Protein AF-X1S152-F1 (afdb_monomer_lite)

pLDDT: mean 89.48, std 7.17, range [60.81, 97.5]

Radius of gyration: 19.89 Å; chains: 1; bounding box: 42×21×59 Å

Secondary structure (DSSP, 8-state):
--SGGG-HHHHHHTTTTTT--HHHHHHHHHTT--HHHHHHHHHTTPPPPPHHHHHHHHHTTSS-HHHHHHHHHHTT--HHHHHHHHHTSSPPPPHHHHHHHHHH-

Sequence (105 aa):
AVREAFTPDIAAKFGQYEDYPPDLETWAMKKGLSKEWSQRYWAAHWNLPSPMQGFEMLHRGVIDESELNMLLRALDVMPFWRDKLTQIAYRRLTRVDIRRMYKQG

Organism: NCBI:txid412755

Foldseek 3Di:
DFPCLVVVVVLVVVCQQPPLDPVLQVVCVVVVDHPSRSSSVSSRPDDADDLVVLLVCCVVVVDHLVVSLVSCVRVVNDPVVSVVSSVPSDPDQDPVNVVVVVVVD

Structure (mmCIF, N/CA/C/O backbone):
data_AF-X1S152-F1
#
_entry.id   AF-X1S152-F1
#
loop_
_atom_site.group_PDB
_atom_site.id
_atom_site.type_symbol
_atom_site.label_atom_id
_atom_site.label_alt_id
_atom_site.label_comp_id
_atom_site.label_asym_id
_atom_site.label_entity_id
_atom_site.label_seq_id
_atom_site.pdbx_PDB_ins_code
_atom_site.Cartn_x
_atom_site.Cartn_y
_atom_site.Cartn_z
_atom_site.occupancy
_atom_site.B_iso_or_equiv
_atom_site.auth_seq_id
_atom_site.auth_comp_id
_atom_site.auth_asym_id
_atom_site.auth_atom_id
_atom_site.pdbx_PDB_model_num
ATOM 1 N N . ALA A 1 1 ? -0.436 5.679 -8.163 1.00 60.81 1 ALA A N 1
ATOM 2 C CA . ALA A 1 1 ? 0.719 4.989 -8.754 1.00 60.81 1 ALA A CA 1
ATOM 3 C C . ALA A 1 1 ? 1.597 4.479 -7.627 1.00 60.81 1 ALA A C 1
ATOM 5 O O . ALA A 1 1 ? 1.905 5.255 -6.728 1.00 60.81 1 ALA A O 1
ATOM 6 N N . VAL A 1 2 ? 1.915 3.191 -7.657 1.00 71.44 2 VAL A N 1
ATOM 7 C CA . VAL A 1 2 ? 2.694 2.471 -6.636 1.00 71.44 2 VAL A CA 1
ATOM 8 C C . VAL A 1 2 ? 4.184 2.807 -6.804 1.00 71.44 2 VAL A C 1
ATOM 10 O O . VAL A 1 2 ? 4.635 3.008 -7.934 1.00 71.44 2 VAL A O 1
ATOM 13 N N . ARG A 1 3 ? 4.958 2.930 -5.715 1.0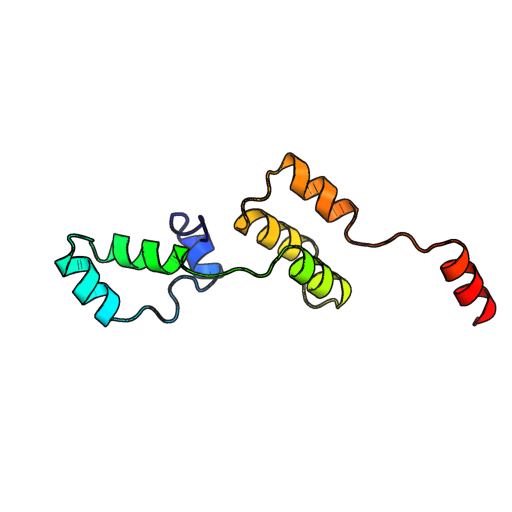0 69.38 3 ARG A N 1
ATOM 14 C CA . ARG A 1 3 ? 6.371 3.385 -5.772 1.00 69.38 3 ARG A CA 1
ATOM 15 C C . ARG A 1 3 ? 7.397 2.264 -5.651 1.00 69.38 3 ARG A C 1
ATOM 17 O O . ARG A 1 3 ? 8.583 2.469 -5.900 1.00 69.38 3 ARG A O 1
ATOM 24 N N . GLU A 1 4 ? 6.929 1.067 -5.350 1.00 76.12 4 GLU A N 1
ATOM 25 C CA . GLU A 1 4 ? 7.688 -0.165 -5.172 1.00 76.12 4 GLU A CA 1
ATOM 26 C C . GLU A 1 4 ? 8.237 -0.731 -6.494 1.00 76.12 4 GLU A C 1
ATOM 28 O O . GLU A 1 4 ? 9.000 -1.691 -6.471 1.00 76.12 4 GLU A O 1
ATOM 33 N N . ALA A 1 5 ? 7.942 -0.107 -7.643 1.00 77.25 5 ALA A N 1
ATOM 34 C CA . ALA A 1 5 ? 8.460 -0.490 -8.963 1.00 77.25 5 ALA A CA 1
ATOM 35 C C . ALA A 1 5 ? 10.005 -0.535 -9.048 1.00 77.25 5 ALA A C 1
ATOM 37 O O . ALA A 1 5 ? 10.566 -1.158 -9.952 1.00 77.25 5 ALA A O 1
ATOM 38 N N . PHE A 1 6 ? 10.703 0.118 -8.111 1.00 75.81 6 PHE A N 1
ATOM 39 C CA . PHE A 1 6 ? 12.166 0.102 -7.981 1.00 75.81 6 PHE A CA 1
ATOM 40 C C . PHE A 1 6 ? 12.680 -0.864 -6.902 1.00 75.81 6 PHE A C 1
ATOM 42 O O . PHE A 1 6 ? 13.869 -0.869 -6.597 1.00 75.81 6 PHE A O 1
ATOM 49 N N . THR A 1 7 ? 11.805 -1.675 -6.308 1.00 79.38 7 THR A N 1
ATOM 50 C CA . THR A 1 7 ? 12.131 -2.657 -5.267 1.00 79.38 7 THR A CA 1
ATOM 51 C C . THR A 1 7 ? 11.659 -4.046 -5.730 1.00 79.38 7 THR A C 1
ATOM 53 O O . THR A 1 7 ? 10.536 -4.442 -5.412 1.00 79.38 7 THR A O 1
ATOM 56 N N . PRO A 1 8 ? 12.479 -4.787 -6.508 1.00 74.12 8 PRO A N 1
ATOM 57 C CA . PRO A 1 8 ? 12.036 -5.969 -7.259 1.00 74.12 8 PRO A CA 1
ATOM 58 C C . PRO A 1 8 ? 11.348 -7.047 -6.414 1.00 74.12 8 PRO A C 1
ATOM 60 O O . PRO A 1 8 ? 10.310 -7.563 -6.820 1.00 74.12 8 PRO A O 1
ATOM 63 N N . ASP A 1 9 ? 11.864 -7.330 -5.215 1.00 75.06 9 ASP A N 1
ATOM 64 C CA . ASP A 1 9 ? 11.296 -8.346 -4.317 1.00 75.06 9 ASP A CA 1
ATOM 65 C C . ASP A 1 9 ? 9.885 -7.974 -3.835 1.00 75.06 9 ASP A C 1
ATOM 67 O O . ASP A 1 9 ? 9.008 -8.825 -3.685 1.00 75.06 9 ASP A O 1
ATOM 71 N N . ILE A 1 10 ? 9.647 -6.677 -3.621 1.00 75.44 10 ILE A N 1
ATOM 72 C CA . ILE A 1 10 ? 8.354 -6.150 -3.183 1.00 75.44 10 ILE A CA 1
ATOM 73 C C . ILE A 1 10 ? 7.380 -6.116 -4.365 1.00 75.44 10 ILE A C 1
ATOM 75 O O . ILE A 1 10 ? 6.242 -6.562 -4.234 1.00 75.44 10 ILE A O 1
ATOM 79 N N . ALA A 1 11 ? 7.834 -5.648 -5.531 1.00 76.25 11 ALA A N 1
ATOM 80 C CA . ALA A 1 11 ? 7.033 -5.626 -6.751 1.00 76.25 11 ALA A CA 1
ATOM 81 C C . ALA A 1 11 ? 6.569 -7.035 -7.157 1.00 76.25 11 ALA A C 1
ATOM 83 O O . ALA A 1 11 ? 5.402 -7.219 -7.499 1.00 76.25 11 ALA A O 1
ATOM 84 N N . ALA A 1 12 ? 7.448 -8.037 -7.045 1.00 77.56 12 ALA A N 1
ATOM 85 C CA . ALA A 1 12 ? 7.112 -9.436 -7.294 1.00 77.56 12 ALA A CA 1
ATOM 86 C C . ALA A 1 12 ? 6.093 -9.978 -6.280 1.00 77.56 12 ALA A C 1
ATOM 88 O O . ALA A 1 12 ? 5.114 -10.599 -6.682 1.00 77.56 12 ALA A O 1
ATOM 89 N N . LYS A 1 13 ? 6.267 -9.692 -4.979 1.00 77.38 13 LYS A N 1
ATOM 90 C CA . LYS A 1 13 ? 5.311 -10.106 -3.933 1.00 77.38 13 LYS A CA 1
ATOM 91 C C . LYS A 1 13 ? 3.899 -9.560 -4.171 1.00 77.38 13 LYS A C 1
ATOM 93 O O . LYS A 1 13 ? 2.926 -10.222 -3.831 1.00 77.38 13 LYS A O 1
ATOM 98 N N . PHE A 1 14 ? 3.791 -8.363 -4.738 1.00 79.88 14 PHE A N 1
ATOM 99 C CA . PHE A 1 14 ? 2.515 -7.726 -5.060 1.00 79.88 14 PHE A CA 1
ATOM 100 C C . PHE A 1 14 ? 1.966 -8.074 -6.449 1.00 79.88 14 PHE A C 1
ATOM 102 O O . PHE A 1 14 ? 0.967 -7.483 -6.848 1.00 79.88 14 PHE A O 1
ATOM 109 N N . GLY A 1 15 ? 2.624 -8.958 -7.208 1.00 84.12 15 GLY A N 1
ATOM 110 C CA . GLY A 1 15 ? 2.200 -9.277 -8.573 1.00 84.12 15 GLY A CA 1
ATOM 111 C C . GLY A 1 15 ? 2.252 -8.067 -9.514 1.00 84.12 15 GLY A C 1
ATOM 112 O O . GLY A 1 15 ? 1.538 -8.015 -10.504 1.00 84.12 15 GLY A O 1
ATOM 113 N N . GLN A 1 16 ? 3.089 -7.058 -9.244 1.00 85.44 16 GLN A N 1
ATOM 114 C CA . GLN A 1 16 ? 3.046 -5.790 -9.990 1.00 85.44 16 GLN A CA 1
ATOM 115 C C . GLN A 1 16 ? 3.430 -5.929 -11.471 1.00 85.44 16 GLN A C 1
ATOM 117 O O . GLN A 1 16 ? 3.116 -5.045 -12.270 1.00 85.44 16 GLN A O 1
ATOM 122 N N . TYR A 1 17 ? 4.099 -7.023 -11.842 1.00 86.69 17 TYR A N 1
ATOM 123 C CA . TYR A 1 17 ? 4.436 -7.358 -13.227 1.00 86.69 17 TYR A CA 1
ATOM 124 C C . TYR A 1 17 ? 3.414 -8.287 -13.900 1.00 86.69 17 TYR A C 1
ATOM 126 O O . TYR A 1 17 ? 3.596 -8.624 -15.070 1.00 86.69 17 TYR A O 1
ATOM 134 N N . GLU A 1 18 ? 2.366 -8.711 -13.188 1.00 87.69 18 GLU A N 1
ATOM 135 C CA . GLU A 1 18 ? 1.282 -9.506 -13.765 1.00 87.69 18 GLU A CA 1
ATOM 136 C C . GLU A 1 18 ? 0.537 -8.707 -14.837 1.00 87.69 18 GLU A C 1
ATOM 138 O O . GLU A 1 18 ? 0.554 -7.475 -14.843 1.00 87.69 18 GLU A O 1
ATOM 143 N N . ASP A 1 19 ? -0.054 -9.422 -15.793 1.00 89.19 19 ASP A N 1
ATOM 144 C CA . ASP A 1 19 ? -0.801 -8.861 -16.924 1.00 89.19 19 ASP A CA 1
ATOM 145 C C . ASP A 1 19 ? -0.023 -7.866 -17.805 1.00 89.19 19 ASP A C 1
ATOM 147 O O . ASP A 1 19 ? -0.619 -7.099 -18.563 1.00 89.19 19 ASP A O 1
ATOM 151 N N . TYR A 1 20 ? 1.316 -7.891 -17.757 1.00 91.69 20 TYR A N 1
ATOM 152 C CA . TYR A 1 20 ? 2.158 -7.029 -18.585 1.00 91.69 20 TYR A CA 1
ATOM 153 C C . TYR A 1 20 ? 1.906 -7.270 -20.091 1.00 91.69 20 TYR A C 1
ATOM 155 O O . TYR A 1 20 ? 2.254 -8.341 -20.601 1.00 91.69 20 TYR A O 1
ATOM 163 N N . PRO A 1 21 ? 1.354 -6.295 -20.844 1.00 92.38 21 PRO A N 1
ATOM 164 C CA . PRO A 1 21 ? 0.987 -6.513 -22.239 1.00 92.38 21 PRO A CA 1
ATOM 165 C C . PRO A 1 21 ? 2.230 -6.486 -23.145 1.00 92.38 21 PRO A C 1
ATOM 167 O O . PRO A 1 21 ? 2.953 -5.485 -23.136 1.00 92.38 21 PRO A O 1
ATOM 170 N N . PRO A 1 22 ? 2.454 -7.488 -24.017 1.00 92.88 22 PRO A N 1
ATOM 171 C CA . PRO A 1 22 ? 3.555 -7.450 -24.991 1.00 92.88 22 PRO A CA 1
ATOM 172 C C . PRO A 1 22 ? 3.517 -6.219 -25.916 1.00 92.88 22 PRO A C 1
ATOM 174 O O . PRO A 1 22 ? 4.553 -5.658 -26.282 1.00 92.88 22 PRO A O 1
ATOM 177 N N . ASP A 1 23 ? 2.318 -5.737 -26.246 1.00 94.56 23 ASP A N 1
ATOM 178 C CA . ASP A 1 23 ? 2.136 -4.525 -27.050 1.00 94.56 23 ASP A CA 1
ATOM 179 C C . ASP A 1 23 ? 2.652 -3.273 -26.333 1.00 94.56 23 ASP A C 1
ATOM 181 O O . ASP A 1 23 ? 3.201 -2.374 -26.976 1.00 94.56 23 ASP A O 1
ATOM 185 N N . LEU A 1 24 ? 2.531 -3.212 -25.001 1.00 93.19 24 LEU A N 1
ATOM 186 C CA . LEU A 1 24 ? 3.046 -2.093 -24.218 1.00 93.19 24 LEU A CA 1
ATOM 187 C C . LEU A 1 24 ? 4.565 -1.983 -24.372 1.00 93.19 24 LEU A C 1
ATOM 189 O O . LEU A 1 24 ? 5.062 -0.875 -24.543 1.00 93.19 24 LEU A O 1
ATOM 193 N N . GLU A 1 25 ? 5.288 -3.106 -24.367 1.00 94.06 25 GLU A N 1
ATOM 194 C CA . GLU A 1 25 ? 6.734 -3.148 -24.634 1.00 94.06 25 GLU A CA 1
ATOM 195 C C . GLU A 1 25 ? 7.047 -2.565 -26.015 1.00 94.06 25 GLU A C 1
ATOM 197 O O . GLU A 1 25 ? 7.840 -1.630 -26.140 1.00 94.06 25 GLU A O 1
ATOM 202 N N . THR A 1 26 ? 6.345 -3.051 -27.042 1.00 95.19 26 THR A N 1
ATOM 203 C CA . THR A 1 26 ? 6.531 -2.627 -28.437 1.00 95.19 26 THR A CA 1
ATOM 204 C C . THR A 1 26 ? 6.336 -1.118 -28.606 1.00 95.19 26 THR A C 1
ATOM 206 O O . THR A 1 26 ? 7.147 -0.439 -29.243 1.00 95.19 26 THR A O 1
ATOM 209 N N . TRP A 1 27 ? 5.266 -0.560 -28.036 1.00 96.38 27 TRP A N 1
ATOM 210 C CA . TRP A 1 27 ? 4.972 0.871 -28.142 1.00 96.38 27 TRP A CA 1
ATOM 211 C C . TRP A 1 27 ? 5.856 1.734 -27.240 1.00 96.38 27 TRP A C 1
ATOM 213 O O . TRP A 1 27 ? 6.222 2.842 -27.635 1.00 96.38 27 TRP A O 1
ATOM 223 N N . ALA A 1 28 ? 6.231 1.243 -26.059 1.00 95.25 28 ALA A N 1
ATOM 224 C CA . ALA A 1 28 ? 7.152 1.932 -25.163 1.00 95.25 28 ALA A CA 1
ATOM 225 C C . ALA A 1 28 ? 8.551 2.048 -25.789 1.00 95.25 28 ALA A C 1
ATOM 227 O O . ALA A 1 28 ? 9.129 3.135 -25.786 1.00 95.25 28 ALA A O 1
ATOM 228 N N . MET A 1 29 ? 9.037 0.985 -26.437 1.00 95.19 29 MET A N 1
ATOM 229 C CA . MET A 1 29 ? 10.295 0.999 -27.188 1.00 95.19 29 MET A CA 1
ATOM 230 C C . MET A 1 29 ? 10.297 2.020 -28.324 1.00 95.19 29 MET A C 1
ATOM 232 O O . MET A 1 29 ? 11.264 2.762 -28.479 1.00 95.19 29 MET A O 1
ATOM 236 N N . LYS A 1 30 ? 9.197 2.137 -29.080 1.00 96.00 30 LYS A N 1
ATOM 237 C CA . LYS A 1 30 ? 9.051 3.181 -30.115 1.00 96.00 30 LYS A CA 1
ATOM 238 C C . LYS A 1 30 ? 9.110 4.602 -29.544 1.00 96.00 30 LYS A C 1
ATOM 240 O O . LYS A 1 30 ? 9.477 5.528 -30.258 1.00 96.00 30 LYS A O 1
ATOM 245 N N . LYS A 1 31 ? 8.759 4.777 -28.267 1.00 94.56 31 LYS A N 1
ATOM 246 C CA . LYS A 1 31 ? 8.878 6.041 -27.523 1.00 94.56 31 LYS A CA 1
ATOM 247 C C . LYS A 1 31 ? 10.237 6.214 -26.827 1.00 94.56 31 LYS A C 1
ATOM 249 O O . LYS A 1 31 ? 10.413 7.185 -26.099 1.00 94.56 31 LYS A O 1
ATOM 254 N N . GLY A 1 32 ? 11.185 5.298 -27.037 1.00 95.31 32 GLY A N 1
ATOM 255 C CA . GLY A 1 32 ? 12.526 5.350 -26.451 1.00 95.31 32 GLY A CA 1
ATOM 256 C C . GLY A 1 32 ? 12.641 4.775 -25.036 1.00 95.31 32 GLY A C 1
ATOM 257 O O . GLY A 1 32 ? 13.674 4.960 -24.398 1.00 95.31 32 GLY A O 1
ATOM 258 N N . LEU A 1 33 ? 11.619 4.081 -24.524 1.00 94.94 33 LEU A N 1
ATOM 259 C CA . LEU A 1 33 ? 11.696 3.383 -23.237 1.00 94.94 33 LEU A CA 1
ATOM 260 C C . LEU A 1 33 ? 12.256 1.970 -23.427 1.00 94.94 33 LEU A C 1
ATOM 262 O O . LEU A 1 33 ? 11.811 1.233 -24.304 1.00 94.94 33 LEU A O 1
ATOM 266 N N . SER A 1 34 ? 13.203 1.564 -22.580 1.00 95.38 34 SER A N 1
ATOM 267 C CA . SER A 1 34 ? 13.649 0.167 -22.547 1.00 95.38 34 SER A CA 1
ATOM 268 C C . SER A 1 34 ? 12.551 -0.748 -21.992 1.00 95.38 34 SER A C 1
ATOM 270 O O . SER A 1 34 ? 11.647 -0.286 -21.292 1.00 95.38 34 SER A O 1
ATOM 272 N N . LYS A 1 35 ? 12.675 -2.058 -22.237 1.00 92.50 35 LYS A N 1
ATOM 273 C CA . LYS A 1 35 ? 11.820 -3.089 -21.624 1.00 92.50 35 LYS A CA 1
ATOM 274 C C . LYS A 1 35 ? 11.758 -2.973 -20.095 1.00 92.50 35 LYS A C 1
ATOM 276 O O . LYS A 1 35 ? 10.704 -3.103 -19.486 1.00 92.50 35 LYS A O 1
ATOM 281 N N . GLU A 1 36 ? 12.899 -2.703 -19.468 1.00 91.06 36 GLU A N 1
ATOM 282 C CA . GLU A 1 36 ? 12.980 -2.506 -18.019 1.00 91.06 36 GLU A CA 1
ATOM 283 C C . GLU A 1 36 ? 12.128 -1.307 -17.577 1.00 91.06 36 GLU A C 1
ATOM 285 O O . GLU A 1 36 ? 11.352 -1.396 -16.626 1.00 91.06 36 GLU A O 1
ATOM 290 N N . TRP A 1 37 ? 12.222 -0.185 -18.294 1.00 92.00 37 TRP A N 1
ATOM 291 C CA . TRP A 1 37 ? 11.437 1.007 -17.984 1.00 92.00 37 TRP A CA 1
ATOM 292 C C . TRP A 1 37 ? 9.946 0.807 -18.246 1.00 92.00 37 TRP A C 1
ATOM 294 O O . TRP A 1 37 ? 9.134 1.236 -17.428 1.00 92.00 37 TRP A O 1
ATOM 304 N N . SER A 1 38 ? 9.561 0.123 -19.325 1.00 93.94 38 SER A N 1
ATOM 305 C CA . SER A 1 38 ? 8.154 -0.183 -19.597 1.00 93.94 38 SER A CA 1
ATOM 306 C C . SER A 1 38 ? 7.544 -1.092 -18.528 1.00 93.94 38 SER A C 1
ATO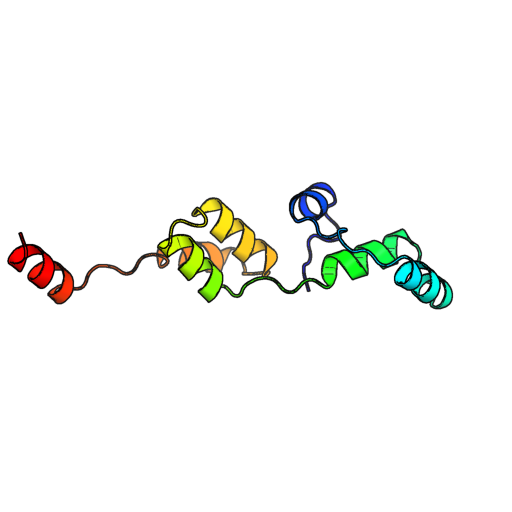M 308 O O . SER A 1 38 ? 6.419 -0.841 -18.099 1.00 93.94 38 SER A O 1
ATOM 310 N N . GLN A 1 39 ? 8.290 -2.083 -18.034 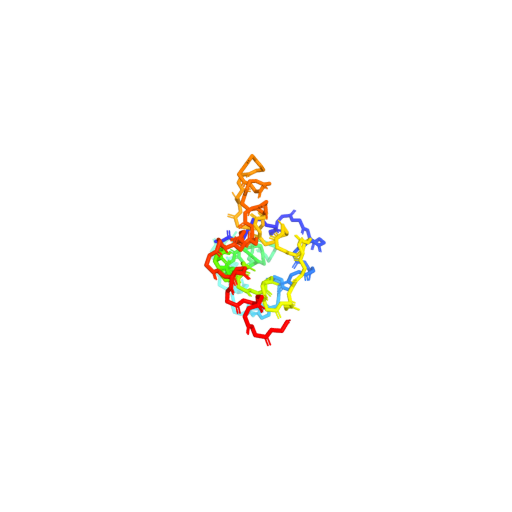1.00 91.56 39 GLN A N 1
ATOM 311 C CA . GLN A 1 39 ? 7.864 -2.932 -16.918 1.00 91.56 39 GLN A CA 1
ATOM 312 C C . GLN A 1 39 ? 7.745 -2.158 -15.602 1.00 91.56 39 GLN A C 1
ATOM 314 O O . GLN A 1 39 ? 6.813 -2.396 -14.841 1.00 91.56 39 GLN A O 1
ATOM 319 N N . ARG A 1 40 ? 8.635 -1.198 -15.326 1.00 90.19 40 ARG A N 1
ATOM 320 C CA . ARG A 1 40 ? 8.521 -0.331 -14.138 1.00 90.19 40 ARG A CA 1
ATOM 321 C C . ARG A 1 40 ? 7.323 0.608 -14.205 1.00 90.19 40 ARG A C 1
ATOM 323 O O . ARG A 1 40 ? 6.627 0.775 -13.207 1.00 90.19 40 ARG A O 1
ATOM 330 N N . TYR A 1 41 ? 7.066 1.206 -15.368 1.00 90.06 41 TYR A N 1
ATOM 331 C CA . TYR A 1 41 ? 5.873 2.030 -15.565 1.00 90.06 41 TYR A CA 1
ATOM 332 C C . TYR A 1 41 ? 4.598 1.214 -15.395 1.00 90.06 41 TYR A C 1
ATOM 334 O O . TYR A 1 41 ? 3.652 1.703 -14.783 1.00 90.06 41 TYR A O 1
ATOM 342 N N . TRP A 1 42 ? 4.596 -0.032 -15.877 1.00 91.81 42 TRP A N 1
ATOM 343 C CA . TRP A 1 42 ? 3.525 -0.970 -15.588 1.00 91.81 42 TRP A CA 1
ATOM 344 C C . TRP A 1 42 ? 3.430 -1.249 -14.089 1.00 91.81 42 TRP A C 1
ATOM 346 O O . TRP A 1 42 ? 2.401 -0.982 -13.500 1.00 91.81 42 TRP A O 1
ATOM 356 N N . ALA A 1 43 ? 4.491 -1.654 -13.403 1.00 89.38 43 ALA A N 1
ATOM 357 C CA . ALA A 1 43 ? 4.420 -1.905 -11.962 1.00 89.38 43 ALA A CA 1
ATOM 358 C C . ALA A 1 43 ? 3.868 -0.710 -11.148 1.00 89.38 43 ALA A C 1
ATOM 360 O O . ALA A 1 43 ? 3.115 -0.891 -10.193 1.00 89.38 43 ALA A O 1
ATOM 361 N N . ALA A 1 44 ? 4.155 0.523 -11.571 1.00 88.75 44 ALA A N 1
ATOM 362 C CA . ALA A 1 44 ? 3.631 1.733 -10.943 1.00 88.75 44 ALA A CA 1
ATOM 363 C C . ALA A 1 44 ? 2.160 2.058 -11.292 1.00 88.75 44 ALA A C 1
ATOM 365 O O . ALA A 1 44 ? 1.570 2.922 -10.641 1.00 88.75 44 ALA A O 1
ATOM 366 N N . HIS A 1 45 ? 1.557 1.418 -12.299 1.00 88.81 45 HIS A N 1
ATOM 367 C CA . HIS A 1 45 ? 0.235 1.780 -12.832 1.00 88.81 45 HIS A CA 1
ATOM 368 C C . HIS A 1 45 ? -0.937 1.356 -11.938 1.00 88.81 45 HIS A C 1
ATOM 370 O O . HIS A 1 45 ? -2.014 1.948 -12.028 1.00 88.81 45 HIS A O 1
ATOM 376 N N . TRP A 1 46 ? -0.733 0.347 -11.090 1.00 89.25 46 TRP A N 1
ATOM 377 C CA . TRP A 1 46 ? -1.791 -0.238 -10.276 1.00 89.25 46 TRP A CA 1
ATOM 378 C C . TRP A 1 46 ? -2.443 0.786 -9.337 1.00 89.25 46 TRP A C 1
ATOM 380 O O . TRP A 1 46 ? -1.796 1.689 -8.788 1.00 89.25 46 TRP A O 1
ATOM 390 N N . ASN A 1 47 ? -3.749 0.614 -9.130 1.00 89.25 47 ASN A N 1
ATOM 391 C CA . ASN A 1 47 ? -4.521 1.357 -8.143 1.00 89.25 47 ASN A CA 1
ATOM 392 C C . ASN A 1 47 ? -4.714 0.482 -6.909 1.00 89.25 47 ASN A C 1
ATOM 394 O O . ASN A 1 47 ? -5.347 -0.568 -6.976 1.00 89.25 47 ASN A O 1
ATOM 398 N N . LEU A 1 48 ? -4.166 0.927 -5.783 1.00 90.62 48 LEU A N 1
ATOM 399 C CA . LEU A 1 48 ? -4.295 0.220 -4.515 1.00 90.62 48 LEU A CA 1
ATOM 400 C C . LEU A 1 48 ? -5.649 0.516 -3.851 1.00 90.62 48 LEU A C 1
ATOM 402 O O . LEU A 1 48 ? -6.221 1.588 -4.084 1.00 90.62 48 LEU A O 1
ATOM 406 N N . PRO A 1 49 ? -6.143 -0.386 -2.980 1.00 93.94 49 PRO A N 1
ATOM 407 C CA . PRO A 1 49 ? -7.267 -0.088 -2.103 1.00 93.94 49 PRO A CA 1
ATOM 408 C C . PRO A 1 49 ? -7.008 1.182 -1.288 1.00 93.94 49 PRO A C 1
ATOM 410 O O . PRO A 1 49 ? -5.893 1.440 -0.842 1.00 93.94 49 PRO A O 1
ATOM 413 N N . SER A 1 50 ? -8.050 1.974 -1.059 1.00 94.69 50 SER A N 1
ATOM 414 C CA . SER A 1 50 ? -7.983 3.140 -0.176 1.00 94.69 50 SER A CA 1
ATOM 415 C C . SER A 1 50 ? -7.713 2.736 1.285 1.00 94.69 50 SER A C 1
ATOM 417 O O . SER A 1 50 ? -8.047 1.616 1.683 1.00 94.69 50 SER A O 1
ATOM 419 N N . PRO A 1 51 ? -7.213 3.651 2.143 1.00 94.12 51 PRO A N 1
ATOM 420 C CA . PRO A 1 51 ? -7.060 3.373 3.571 1.00 94.12 51 PRO A CA 1
ATOM 421 C C . PRO A 1 51 ? -8.346 2.864 4.232 1.00 94.12 51 PRO A C 1
ATOM 423 O O . PRO A 1 51 ? -8.291 1.951 5.047 1.00 94.12 51 PRO A O 1
ATOM 426 N N . MET A 1 52 ? -9.510 3.406 3.852 1.00 94.81 52 MET A N 1
ATOM 427 C CA . MET A 1 52 ? -10.809 2.976 4.388 1.00 94.81 52 MET A CA 1
ATOM 428 C C . MET A 1 52 ? -11.137 1.527 4.021 1.00 94.81 52 MET A C 1
ATOM 430 O O . MET A 1 52 ? -11.573 0.772 4.885 1.00 94.81 52 MET A O 1
ATOM 434 N N . GLN A 1 53 ? -10.863 1.118 2.777 1.00 96.56 53 GLN A N 1
ATOM 435 C CA . GLN A 1 53 ? -10.985 -0.286 2.371 1.00 96.56 53 GLN A CA 1
ATOM 436 C C . GLN A 1 53 ? -10.000 -1.172 3.144 1.00 96.56 53 GLN A C 1
ATOM 438 O O . GLN A 1 53 ? -10.365 -2.267 3.553 1.00 96.56 53 GLN A O 1
ATOM 443 N N . GLY A 1 54 ? -8.784 -0.683 3.412 1.00 96.00 54 GLY A N 1
ATOM 444 C CA . GLY A 1 54 ? -7.816 -1.352 4.286 1.00 96.00 54 GLY A CA 1
ATOM 445 C C . GLY A 1 54 ? -8.360 -1.617 5.691 1.00 96.00 54 GLY A C 1
ATOM 446 O O . GLY A 1 54 ? -8.315 -2.748 6.169 1.00 96.00 54 GLY A O 1
ATOM 447 N N . PHE A 1 55 ? -8.924 -0.596 6.341 1.00 95.88 55 PHE A N 1
ATOM 448 C CA . PHE A 1 55 ? -9.547 -0.756 7.658 1.00 95.88 55 PHE A CA 1
ATOM 449 C C . PHE A 1 55 ? -10.741 -1.710 7.626 1.00 95.88 55 PHE A C 1
ATOM 451 O O . PHE A 1 55 ? -10.883 -2.530 8.526 1.00 95.88 55 PHE A O 1
ATOM 458 N N . GLU A 1 56 ? -11.572 -1.646 6.585 1.00 96.06 56 GLU A N 1
ATOM 459 C CA . GLU A 1 56 ? -12.695 -2.569 6.430 1.00 96.06 56 GLU A CA 1
ATOM 460 C C . GLU A 1 56 ? -12.225 -4.025 6.283 1.00 96.06 56 GLU A C 1
ATOM 462 O O . GLU A 1 56 ? -12.776 -4.912 6.937 1.00 96.06 56 GLU A O 1
ATOM 467 N N . MET A 1 57 ? -11.188 -4.277 5.476 1.00 97.19 57 MET A N 1
ATOM 468 C CA . MET A 1 57 ? -10.584 -5.607 5.349 1.00 97.19 57 MET A CA 1
ATOM 469 C C . MET A 1 57 ? -10.042 -6.104 6.694 1.00 97.19 57 MET A C 1
ATOM 471 O O . MET A 1 57 ? -10.293 -7.255 7.054 1.00 97.19 57 MET A O 1
ATOM 475 N N . LEU A 1 58 ? -9.375 -5.235 7.463 1.00 95.88 58 LEU A N 1
ATOM 476 C CA . LEU A 1 58 ? -8.886 -5.565 8.803 1.00 95.88 58 LEU A CA 1
ATOM 477 C C . LEU A 1 58 ? -10.045 -5.924 9.747 1.00 95.88 58 LEU A C 1
ATOM 479 O O . LEU A 1 58 ? -10.009 -6.951 10.417 1.00 95.88 58 LEU A O 1
ATOM 483 N N . HIS A 1 59 ? -11.110 -5.118 9.788 1.00 94.38 59 HIS A N 1
ATOM 484 C CA . HIS A 1 59 ? -12.255 -5.353 10.684 1.00 94.38 59 HIS A CA 1
ATOM 485 C C . HIS A 1 59 ? -13.054 -6.600 10.334 1.00 94.38 59 HIS A C 1
ATOM 487 O O . HIS A 1 59 ? -13.678 -7.192 11.213 1.00 94.38 59 HIS A O 1
ATOM 493 N N . ARG A 1 60 ? -13.046 -6.998 9.059 1.00 95.25 60 ARG A N 1
ATOM 494 C CA . ARG A 1 60 ? -13.656 -8.246 8.585 1.00 95.25 60 ARG A CA 1
ATOM 495 C C . ARG A 1 60 ? -12.748 -9.465 8.783 1.00 95.25 60 ARG A C 1
ATOM 497 O O . ARG A 1 60 ? -13.184 -10.569 8.476 1.00 95.25 60 ARG A O 1
ATOM 504 N N . GLY A 1 61 ? -11.520 -9.280 9.277 1.00 94.50 61 GLY A N 1
ATOM 505 C CA . GLY A 1 61 ? -10.543 -10.354 9.459 1.00 94.50 61 GLY A CA 1
ATOM 506 C C . GLY A 1 61 ? -10.006 -10.926 8.145 1.00 94.50 61 GLY A C 1
ATOM 507 O O . GLY A 1 61 ? -9.571 -12.072 8.120 1.00 94.50 61 GLY A O 1
ATOM 508 N N . VAL A 1 62 ? -10.082 -10.158 7.052 1.00 97.50 62 VAL A N 1
ATOM 509 C CA . VAL A 1 62 ? -9.557 -10.552 5.733 1.00 97.50 62 VAL A CA 1
ATOM 510 C C . VAL A 1 62 ? -8.050 -10.323 5.655 1.00 97.50 62 VAL A C 1
ATOM 512 O O . VAL A 1 62 ? -7.362 -11.083 4.984 1.00 97.50 62 VAL A O 1
ATOM 515 N N . ILE A 1 63 ? -7.560 -9.288 6.344 1.00 95.38 63 ILE A N 1
ATOM 516 C CA . ILE A 1 63 ? -6.135 -8.983 6.486 1.00 95.38 63 ILE A CA 1
ATOM 517 C C . ILE A 1 63 ? -5.782 -8.755 7.955 1.00 95.38 63 ILE A C 1
ATOM 519 O O . ILE A 1 63 ? -6.656 -8.419 8.761 1.00 95.38 63 ILE A O 1
ATOM 523 N N . ASP A 1 64 ? -4.502 -8.873 8.287 1.00 94.62 64 ASP A N 1
ATOM 524 C CA . ASP A 1 64 ? -3.975 -8.524 9.605 1.00 94.62 64 ASP A CA 1
ATOM 525 C C . ASP A 1 64 ? -3.403 -7.089 9.684 1.00 94.62 64 ASP A C 1
ATOM 527 O O . ASP A 1 64 ? -3.399 -6.308 8.727 1.00 94.62 64 ASP A O 1
ATOM 531 N N . GLU A 1 65 ? -2.939 -6.698 10.875 1.00 93.19 65 GLU A N 1
ATOM 532 C CA . GLU A 1 65 ? -2.361 -5.370 11.119 1.00 93.19 65 GLU A CA 1
ATOM 533 C C . GLU A 1 65 ? -1.038 -5.151 10.356 1.00 93.19 65 GLU A C 1
ATOM 535 O O . GLU A 1 65 ? -0.698 -4.019 9.993 1.00 93.19 65 GLU A O 1
ATOM 540 N N . SER A 1 66 ? -0.284 -6.219 10.080 1.00 93.12 66 SER A N 1
ATOM 541 C CA . SER A 1 66 ? 0.964 -6.153 9.316 1.00 93.12 66 SER A CA 1
ATOM 542 C C . SER A 1 66 ? 0.689 -5.854 7.839 1.00 93.12 66 SER A C 1
ATOM 544 O O . SER A 1 66 ? 1.355 -5.004 7.239 1.00 93.12 66 SER A O 1
ATOM 546 N N . GLU A 1 67 ? -0.353 -6.467 7.281 1.00 93.75 67 GLU A N 1
ATOM 547 C CA . GLU A 1 67 ? -0.838 -6.246 5.923 1.00 93.75 67 GLU A CA 1
ATOM 548 C C . GLU A 1 67 ? -1.472 -4.859 5.772 1.00 93.75 67 GLU A C 1
ATOM 550 O O . GLU A 1 67 ? -1.200 -4.167 4.788 1.00 93.75 67 GLU A O 1
ATOM 555 N N . LEU A 1 68 ? -2.220 -4.379 6.775 1.00 94.31 68 LEU A N 1
ATOM 556 C CA . LEU A 1 68 ? -2.706 -2.995 6.789 1.00 94.31 68 LEU A CA 1
ATOM 557 C C . LEU A 1 68 ? -1.538 -1.996 6.762 1.00 94.31 68 LEU A C 1
ATOM 559 O O . LEU A 1 68 ? -1.538 -1.053 5.968 1.00 94.31 68 LEU A O 1
ATOM 563 N N . ASN A 1 69 ? -0.516 -2.201 7.595 1.00 93.00 69 ASN A N 1
ATOM 564 C CA . ASN A 1 69 ? 0.669 -1.340 7.606 1.00 93.00 69 ASN A CA 1
ATOM 565 C C . ASN A 1 69 ? 1.430 -1.379 6.275 1.00 93.00 69 ASN A C 1
ATOM 567 O O . ASN A 1 69 ? 1.965 -0.355 5.836 1.00 93.00 69 ASN A O 1
ATOM 571 N N . MET A 1 70 ? 1.462 -2.540 5.622 1.00 91.38 70 MET A N 1
ATOM 572 C CA . MET A 1 70 ? 2.038 -2.708 4.294 1.00 91.38 70 MET A CA 1
ATOM 573 C C . MET A 1 70 ? 1.256 -1.918 3.233 1.00 91.38 70 MET A C 1
ATOM 575 O O . MET A 1 70 ? 1.871 -1.185 2.459 1.00 91.38 70 MET A O 1
ATOM 579 N N . LEU A 1 71 ? -0.079 -1.979 3.245 1.00 92.50 71 LEU A N 1
ATOM 580 C CA . LEU A 1 71 ? -0.935 -1.187 2.357 1.00 92.50 71 LEU A CA 1
ATOM 581 C C . LEU A 1 71 ? -0.727 0.320 2.565 1.00 92.50 71 LEU A C 1
ATOM 583 O O . LEU A 1 71 ? -0.513 1.056 1.605 1.00 92.50 71 LEU A O 1
ATOM 587 N N . LEU A 1 72 ? -0.736 0.791 3.816 1.00 93.19 72 LEU A N 1
ATOM 588 C CA . LEU A 1 72 ? -0.512 2.208 4.126 1.00 93.19 72 LEU A CA 1
ATOM 589 C C . LEU A 1 72 ? 0.882 2.674 3.684 1.00 93.19 72 LEU A C 1
ATOM 591 O O . LEU A 1 72 ? 1.047 3.819 3.267 1.00 93.19 72 LEU A O 1
ATOM 595 N N . ARG A 1 73 ? 1.891 1.797 3.743 1.00 91.25 73 ARG A N 1
ATOM 596 C CA . ARG A 1 73 ? 3.216 2.081 3.186 1.00 91.25 73 ARG A CA 1
ATOM 597 C C . ARG A 1 73 ? 3.174 2.254 1.673 1.00 91.25 73 ARG A C 1
ATOM 599 O O . ARG A 1 73 ? 3.695 3.256 1.199 1.00 91.25 73 ARG A O 1
ATOM 606 N N . ALA A 1 74 ? 2.541 1.325 0.964 1.00 89.06 74 ALA A N 1
ATOM 607 C CA . ALA A 1 74 ? 2.442 1.352 -0.494 1.00 89.06 74 ALA A CA 1
ATOM 608 C C . ALA A 1 74 ? 1.595 2.527 -1.022 1.00 89.06 74 ALA A C 1
ATOM 610 O O . ALA A 1 74 ? 1.783 2.996 -2.141 1.00 89.06 74 ALA A O 1
ATOM 611 N N . LEU A 1 75 ? 0.695 3.055 -0.189 1.00 91.00 75 LEU A N 1
ATOM 612 C CA . LEU A 1 75 ? -0.058 4.289 -0.435 1.00 91.00 75 LEU A CA 1
ATOM 613 C C . LEU A 1 75 ? 0.731 5.581 -0.141 1.00 91.00 75 LEU A C 1
ATOM 615 O O . LEU A 1 75 ? 0.138 6.659 -0.147 1.00 91.00 75 LEU A O 1
ATOM 619 N N . ASP A 1 76 ? 2.032 5.499 0.158 1.00 90.69 76 ASP A N 1
ATOM 620 C CA . ASP A 1 76 ? 2.876 6.634 0.566 1.00 90.69 76 ASP A CA 1
ATOM 621 C C . ASP A 1 76 ? 2.364 7.376 1.823 1.00 90.69 76 ASP A C 1
ATOM 623 O O . ASP A 1 76 ? 2.648 8.560 2.037 1.00 90.69 76 ASP A O 1
ATOM 627 N N . VAL A 1 77 ? 1.636 6.697 2.721 1.00 91.62 77 VAL A N 1
ATOM 628 C CA . VAL A 1 77 ? 1.275 7.292 4.014 1.00 91.62 77 VAL A CA 1
ATOM 629 C C . VAL A 1 77 ? 2.550 7.476 4.828 1.00 91.62 77 VAL A C 1
ATOM 631 O O . VAL A 1 77 ? 3.250 6.504 5.152 1.00 91.62 77 VAL A O 1
ATOM 634 N N . MET A 1 78 ? 2.844 8.736 5.164 1.00 92.06 78 MET A N 1
ATOM 635 C CA . MET A 1 78 ? 4.042 9.102 5.917 1.00 92.06 78 MET A CA 1
ATOM 636 C C . MET A 1 78 ? 4.136 8.278 7.210 1.00 92.06 78 MET A C 1
ATOM 638 O O . MET A 1 78 ? 3.122 8.143 7.904 1.00 92.06 78 MET A O 1
ATOM 642 N N . PRO A 1 79 ? 5.335 7.790 7.588 1.00 89.81 79 PRO A N 1
ATOM 643 C CA . PRO A 1 79 ? 5.514 6.971 8.789 1.00 89.81 79 PRO A CA 1
ATOM 644 C C . PRO A 1 79 ? 4.889 7.584 10.049 1.00 89.81 79 PRO A C 1
ATOM 646 O O . PRO A 1 79 ? 4.216 6.890 10.800 1.00 89.81 79 PRO A O 1
ATOM 649 N N . PHE A 1 80 ? 5.003 8.908 10.217 1.00 92.69 80 PHE A N 1
ATOM 650 C CA . PHE A 1 80 ? 4.408 9.640 11.341 1.00 92.69 80 PHE A CA 1
ATOM 651 C C . PHE A 1 80 ? 2.885 9.455 11.479 1.00 92.69 80 PHE A C 1
ATOM 653 O O . PHE A 1 80 ? 2.365 9.398 12.595 1.00 92.69 80 PHE A O 1
ATOM 660 N N . TRP A 1 81 ? 2.163 9.387 10.357 1.00 93.88 81 TRP A N 1
ATOM 661 C CA . TRP A 1 81 ? 0.707 9.231 10.339 1.00 93.88 81 TRP A CA 1
ATOM 662 C C . TRP A 1 81 ? 0.276 7.770 10.336 1.00 93.88 81 TRP A C 1
ATOM 664 O O . TRP A 1 81 ? -0.785 7.465 10.875 1.00 93.88 81 TRP A O 1
ATOM 674 N N . ARG A 1 82 ? 1.092 6.875 9.769 1.00 93.00 82 ARG A N 1
ATOM 675 C CA . ARG A 1 82 ? 0.793 5.443 9.671 1.00 93.00 82 ARG A CA 1
ATOM 676 C C . ARG A 1 82 ? 0.489 4.841 11.038 1.00 93.00 82 ARG A C 1
ATOM 678 O O . ARG A 1 82 ? -0.600 4.317 11.224 1.00 93.00 82 ARG A O 1
ATOM 685 N N . ASP A 1 83 ? 1.377 5.035 12.010 1.00 90.12 83 ASP A N 1
ATOM 686 C CA . ASP A 1 83 ? 1.196 4.483 13.358 1.00 90.12 83 ASP A CA 1
ATOM 687 C C . ASP A 1 83 ? -0.076 5.015 14.031 1.00 90.12 83 ASP A C 1
ATOM 689 O O . ASP A 1 83 ? -0.790 4.281 14.711 1.00 90.12 83 ASP A O 1
ATOM 693 N N . LYS A 1 84 ? -0.399 6.296 13.817 1.00 92.69 84 LYS A N 1
ATOM 694 C CA . LYS A 1 84 ? -1.595 6.929 14.393 1.00 92.69 84 LYS A CA 1
ATOM 695 C C . LYS A 1 84 ? -2.876 6.392 13.767 1.00 92.69 84 LYS A C 1
ATOM 697 O O . LYS A 1 84 ? -3.854 6.189 14.477 1.00 92.69 84 LYS A O 1
ATOM 702 N N . LEU A 1 85 ? -2.861 6.173 12.455 1.00 92.50 85 LEU A N 1
ATOM 703 C CA . LEU A 1 85 ? -3.968 5.586 11.708 1.00 92.50 85 LEU A CA 1
ATOM 704 C C . LEU A 1 85 ? -4.205 4.133 12.132 1.00 92.50 85 LEU A C 1
ATOM 706 O O . LEU A 1 85 ? -5.343 3.762 12.406 1.00 92.50 85 LEU A O 1
ATOM 710 N N . THR A 1 86 ? -3.144 3.340 12.269 1.00 89.88 86 THR A N 1
ATOM 711 C CA . THR A 1 86 ? -3.240 1.948 12.719 1.00 89.88 86 THR A CA 1
ATOM 712 C C . THR A 1 86 ? -3.774 1.854 14.157 1.00 89.88 86 THR A C 1
ATOM 714 O O . THR A 1 86 ? -4.679 1.068 14.421 1.00 89.88 86 THR A O 1
ATOM 717 N N . GLN A 1 87 ? -3.335 2.726 15.075 1.00 89.12 87 GLN A N 1
ATOM 718 C CA . GLN A 1 87 ? -3.830 2.753 16.465 1.00 89.12 87 GLN A CA 1
ATOM 719 C C . GLN A 1 87 ? -5.335 3.016 16.594 1.00 89.12 87 GLN A C 1
ATOM 721 O O . GLN A 1 87 ? -5.959 2.577 17.561 1.00 89.12 87 GLN A O 1
ATOM 726 N N . ILE A 1 88 ? -5.925 3.747 15.646 1.00 89.31 88 ILE A N 1
ATOM 727 C CA . ILE A 1 88 ? -7.365 4.027 15.631 1.00 89.31 88 ILE A CA 1
ATOM 728 C C . ILE A 1 88 ? -8.146 3.057 14.747 1.00 89.31 88 ILE A C 1
ATOM 730 O O . ILE A 1 88 ? -9.330 3.297 14.514 1.00 89.31 88 ILE A O 1
ATOM 734 N N . ALA A 1 89 ? -7.514 1.978 14.267 1.00 88.56 89 ALA A N 1
ATOM 735 C CA . ALA A 1 89 ? -8.177 0.987 13.435 1.00 88.56 89 ALA A CA 1
ATOM 736 C C . ALA A 1 89 ? -9.462 0.506 14.108 1.00 88.56 89 ALA A C 1
ATOM 738 O O . ALA A 1 89 ? -10.529 0.593 13.515 1.00 88.56 89 ALA A O 1
ATOM 739 N N . TYR A 1 90 ? -9.407 0.075 15.367 1.00 84.00 90 TYR A N 1
ATOM 740 C CA . TYR A 1 90 ? -10.598 -0.366 16.087 1.00 84.00 90 TYR A CA 1
ATOM 741 C C . TYR A 1 90 ? -11.257 0.785 16.845 1.00 84.00 90 TYR A C 1
ATOM 743 O O . TYR A 1 90 ? -10.639 1.465 17.669 1.00 84.00 90 TYR A O 1
ATOM 751 N N . ARG A 1 91 ? -12.565 0.973 16.627 1.00 77.94 91 ARG A N 1
ATOM 752 C CA . ARG A 1 91 ? -13.347 1.907 17.443 1.00 77.94 91 ARG A CA 1
ATOM 753 C C . ARG A 1 91 ? -13.421 1.393 18.880 1.00 77.94 91 ARG A C 1
ATOM 755 O O . ARG A 1 91 ? -13.747 0.231 19.121 1.00 77.94 91 ARG A O 1
ATOM 762 N N . ARG A 1 92 ? -13.216 2.282 19.851 1.00 78.69 92 ARG A N 1
ATOM 763 C CA . ARG A 1 92 ? -13.558 1.979 21.248 1.00 78.69 92 ARG A CA 1
ATOM 764 C C . ARG A 1 92 ? -15.071 1.796 21.355 1.00 78.69 92 ARG A C 1
ATOM 766 O O . ARG A 1 92 ? -15.825 2.629 20.844 1.00 78.69 92 ARG A O 1
ATOM 773 N N . LEU A 1 93 ? -15.512 0.728 22.021 1.00 83.88 93 LEU A N 1
ATOM 774 C CA . LEU A 1 93 ? -16.931 0.525 22.308 1.00 83.88 93 LEU A CA 1
ATOM 775 C C . LEU A 1 93 ? -17.455 1.717 23.109 1.00 83.88 93 LEU A C 1
ATOM 777 O O . LEU A 1 93 ? -16.858 2.134 24.105 1.00 83.88 93 LEU A O 1
ATOM 781 N N . THR A 1 94 ? -18.570 2.289 22.665 1.00 90.12 94 THR A N 1
ATOM 782 C CA . THR A 1 94 ? -19.199 3.380 23.404 1.00 90.12 94 THR A CA 1
ATOM 783 C C . THR A 1 94 ? -19.845 2.839 24.675 1.00 90.12 94 THR A C 1
ATOM 785 O O . THR A 1 94 ? -20.194 1.662 24.776 1.00 90.12 94 THR A O 1
ATOM 788 N N . ARG A 1 95 ? -20.118 3.721 25.643 1.00 92.62 95 ARG A N 1
ATOM 789 C CA . ARG A 1 95 ? -20.900 3.355 26.836 1.00 92.62 95 ARG A CA 1
ATOM 790 C C . ARG A 1 95 ? -22.264 2.744 26.475 1.00 92.62 95 ARG A C 1
ATOM 792 O O . ARG A 1 95 ? -22.782 1.921 27.225 1.00 92.62 95 ARG A O 1
ATOM 799 N N . VAL A 1 96 ? -22.853 3.155 25.348 1.00 93.62 96 VAL A N 1
ATOM 800 C CA . VAL A 1 96 ? -24.117 2.599 24.842 1.00 93.62 96 VAL A CA 1
ATOM 801 C C . VAL A 1 96 ? -23.914 1.188 24.297 1.00 93.62 96 VAL A C 1
ATOM 803 O O . VAL A 1 96 ? -24.716 0.321 24.633 1.00 93.62 96 VAL A O 1
ATOM 806 N N . ASP A 1 97 ? -22.850 0.946 23.523 1.00 92.38 97 ASP A N 1
ATOM 807 C CA . ASP A 1 97 ? -22.509 -0.392 23.018 1.00 92.38 97 ASP A CA 1
ATOM 808 C C . ASP A 1 97 ? -22.321 -1.374 24.181 1.00 92.38 97 ASP A C 1
ATOM 810 O O . ASP A 1 97 ? -22.9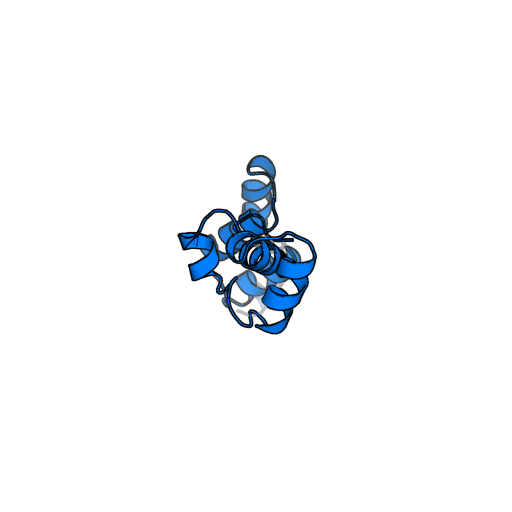99 -2.395 24.236 1.00 92.38 97 ASP A O 1
ATOM 814 N N . ILE A 1 98 ? -21.506 -1.003 25.176 1.00 91.88 98 ILE A N 1
ATOM 815 C CA . ILE A 1 98 ? -21.238 -1.833 26.364 1.00 91.88 98 ILE A CA 1
ATOM 816 C C . ILE A 1 98 ? -22.536 -2.134 27.127 1.00 91.88 98 ILE A C 1
ATOM 818 O O . ILE A 1 98 ? -22.788 -3.272 27.516 1.00 91.88 98 ILE A O 1
ATOM 822 N N . ARG A 1 99 ? -23.405 -1.131 27.315 1.00 93.88 99 ARG A N 1
ATOM 823 C CA . ARG A 1 99 ? -24.692 -1.320 28.002 1.00 93.88 99 ARG A CA 1
ATOM 824 C C . ARG A 1 99 ? -25.636 -2.239 27.225 1.00 93.88 99 ARG A C 1
ATOM 826 O O . ARG A 1 99 ? -26.391 -2.980 27.845 1.00 93.88 99 ARG A O 1
ATOM 833 N N . ARG A 1 100 ? -25.651 -2.155 25.892 1.00 94.00 100 ARG A N 1
ATOM 834 C CA . ARG A 1 100 ? -26.461 -3.045 25.046 1.00 94.00 100 ARG A CA 1
ATOM 835 C C . ARG A 1 100 ? -25.953 -4.481 25.127 1.00 94.00 100 ARG A C 1
ATOM 837 O O . ARG A 1 100 ? -26.780 -5.362 25.307 1.00 94.00 100 ARG A O 1
ATOM 844 N N . MET A 1 101 ? -24.635 -4.683 25.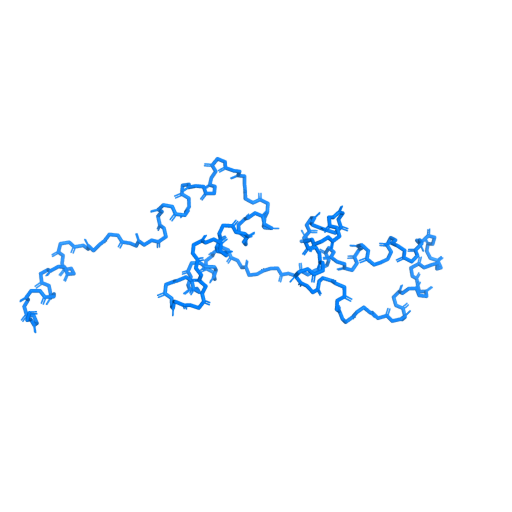089 1.00 91.19 101 MET A N 1
ATOM 845 C CA . MET A 1 101 ? -24.012 -5.999 25.268 1.00 91.19 101 MET A CA 1
ATOM 846 C C . MET A 1 101 ? -24.366 -6.598 26.635 1.00 91.19 101 MET A C 1
ATOM 848 O O . MET A 1 101 ? -24.923 -7.683 26.681 1.00 91.19 101 MET A O 1
ATOM 852 N N . TYR A 1 102 ? -24.193 -5.844 27.729 1.00 91.94 102 TYR A N 1
ATOM 853 C CA . TYR A 1 102 ? -24.560 -6.302 29.079 1.00 91.94 102 TYR A CA 1
ATOM 854 C C . TYR A 1 102 ? -26.046 -6.671 29.223 1.00 91.94 102 TYR A C 1
ATOM 856 O O . TYR A 1 102 ? -26.403 -7.579 29.959 1.00 91.94 102 TYR A O 1
ATOM 864 N N . LYS A 1 103 ? -26.947 -5.965 28.525 1.00 93.31 103 LYS A N 1
ATOM 865 C CA . LYS A 1 103 ? -28.379 -6.305 28.527 1.00 93.31 103 LYS A CA 1
ATOM 866 C C . LYS A 1 103 ? -28.706 -7.574 27.736 1.00 93.31 103 LYS A C 1
ATOM 868 O O . LYS A 1 103 ? -29.778 -8.129 27.949 1.00 93.31 103 LYS A O 1
ATOM 873 N N . GLN A 1 104 ? -27.857 -7.962 26.787 1.00 91.31 104 GLN A N 1
ATOM 874 C CA . GLN A 1 104 ? -28.065 -9.128 25.928 1.00 91.31 104 GLN A CA 1
ATOM 875 C C . GLN A 1 104 ? -27.479 -10.423 26.514 1.00 91.31 104 GLN A C 1
ATOM 877 O O . GLN A 1 104 ? -27.833 -11.488 26.013 1.00 91.31 104 GLN A O 1
ATOM 882 N N . GLY A 1 105 ? -26.666 -10.343 27.577 1.00 71.06 105 GLY A N 1
ATOM 883 C CA . GLY A 1 105 ? -26.078 -11.491 28.279 1.00 71.06 105 GLY A CA 1
ATOM 884 C C . GLY A 1 105 ? -24.620 -11.254 28.619 1.00 71.06 105 GLY A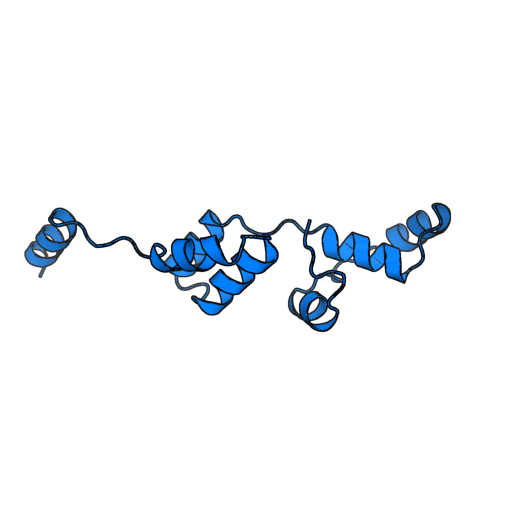 C 1
ATOM 885 O O . GLY A 1 105 ? -23.783 -11.474 27.719 1.00 71.06 105 GLY A O 1
#